Protein AF-M6R6C1-F1 (afdb_monomer_lite)

Sequence (139 aa):
MESMTSYQSDRLKTKIAGIEFENPLGMGAGFDKTGELYPFLSRMGFGHIEVGTITGQKQSGNPKPRVFRYPQDQALVNRMGFNNPGADSAKKIISSQKKQRSEVSTQEKRRSFQRKKRSRITFTLSKNFHLMQIMRSST

InterPro domains:
  IPR001295 Dihydroorotate dehydrogenase, conserved site [PS00911] (47-66)
  IPR005720 Dihydroorotate dehydrogenase, catalytic [PF01180] (12-103)
  IPR013785 Aldolase-type TIM barrel [G3DSA:3.20.20.70] (1-131)
  IPR050074 Dihydroorotate dehydrogenase [PTHR48109] (7-119)

Secondary structure (DSSP, 8-state):
---SS----GGG-EEETTEEESSS-EEPTTS-SSSSSHHHHTTTT-SEE------SS-B--SPSP-EEEETTTTEEEE-----B--HHHHHHHHHHS-----THHHHHHHHHHHHHHHHHHHHHHHHHHHHHHHTTS--

Foldseek 3Di:
DQQPAADADPVQWDADPNDIFRHPAEADEPPAAQQQCVVVVVSNHGSYYDHHPAAQAADQFDDPPAWDDDVVVRDIGGRRGRHHHHDVRSCVNNVVDDPDDDCVVVVVVVVVVVVVVVVVVVVVVVVVVVVVVVVPPDD

pLDDT: mean 80.76, std 20.75, range [37.94, 98.19]

Radius of gyration: 26.61 Å; chains: 1; bounding box: 36×47×90 Å

Organism: NCBI:txid1049910

Structure (mmCIF, N/CA/C/O backbone):
data_AF-M6R6C1-F1
#
_entry.id   AF-M6R6C1-F1
#
loop_
_atom_site.group_PDB
_atom_site.id
_atom_site.type_symbol
_atom_site.label_atom_id
_atom_site.label_alt_id
_atom_site.label_comp_id
_atom_site.label_asym_id
_atom_site.label_entity_id
_atom_site.label_seq_id
_atom_site.pdbx_PDB_ins_code
_atom_site.Cartn_x
_atom_site.Cartn_y
_atom_site.Cartn_z
_atom_site.occupancy
_atom_site.B_iso_or_equiv
_atom_site.auth_seq_id
_atom_site.auth_comp_id
_atom_site.auth_asym_id
_atom_site.auth_atom_id
_atom_site.pdbx_PDB_model_num
ATOM 1 N N . MET A 1 1 ? -2.392 5.398 21.015 1.00 52.16 1 MET A N 1
ATOM 2 C CA . MET A 1 1 ? -1.900 6.651 20.383 1.00 52.16 1 MET A CA 1
ATOM 3 C C . MET A 1 1 ? -3.079 7.302 19.678 1.00 52.16 1 MET A C 1
ATOM 5 O O . MET A 1 1 ? -3.840 6.564 19.063 1.00 52.16 1 MET A O 1
ATOM 9 N N . GLU A 1 2 ? -3.281 8.613 19.839 1.00 52.91 2 GLU A N 1
ATOM 10 C CA . GLU A 1 2 ? -4.469 9.301 19.317 1.00 52.91 2 GLU A CA 1
ATOM 11 C C . GLU A 1 2 ? -4.552 9.178 17.800 1.00 52.91 2 GLU A C 1
ATOM 13 O O . GLU A 1 2 ? -3.597 9.428 17.064 1.00 52.91 2 GLU A O 1
ATOM 18 N N . SER A 1 3 ? -5.704 8.709 17.354 1.00 65.69 3 SER A N 1
ATOM 19 C CA . SER A 1 3 ? -6.023 8.590 15.951 1.00 65.69 3 SER A CA 1
ATOM 20 C C . SER A 1 3 ? -6.418 9.953 15.404 1.00 65.69 3 SER A C 1
ATOM 22 O O . SER A 1 3 ? -7.208 10.657 16.028 1.00 65.69 3 SER A O 1
ATOM 24 N N . MET A 1 4 ? -5.880 10.314 14.240 1.00 70.69 4 MET A N 1
ATOM 25 C CA . MET A 1 4 ? -6.117 11.638 13.664 1.00 70.69 4 MET A CA 1
ATOM 26 C C . MET A 1 4 ? -7.529 11.759 13.085 1.00 70.69 4 MET A C 1
ATOM 28 O O . MET A 1 4 ? -8.099 12.844 13.093 1.00 70.69 4 MET A O 1
ATOM 32 N N . THR A 1 5 ? -8.093 10.653 12.587 1.00 84.12 5 THR A N 1
ATOM 33 C CA . THR A 1 5 ? -9.388 10.645 11.882 1.00 84.12 5 THR A CA 1
ATOM 34 C C . THR A 1 5 ? -10.219 9.375 12.110 1.00 84.12 5 THR A C 1
ATOM 36 O O . THR A 1 5 ? -11.189 9.147 11.390 1.00 84.12 5 THR A O 1
ATOM 39 N N . SER A 1 6 ? -9.867 8.495 13.060 1.00 83.88 6 SER A N 1
ATOM 40 C CA . SER A 1 6 ? -10.599 7.219 13.193 1.00 83.88 6 SER A CA 1
ATOM 41 C C . SER A 1 6 ? -11.993 7.393 13.765 1.00 83.88 6 SER A C 1
ATOM 43 O O . SER A 1 6 ? -12.183 8.033 14.798 1.00 83.88 6 SER A O 1
ATOM 45 N N . TYR A 1 7 ? -12.905 6.621 13.195 1.00 90.31 7 TYR A N 1
ATOM 46 C CA . TYR A 1 7 ? -14.197 6.296 13.765 1.00 90.31 7 TYR A CA 1
ATOM 47 C C . TYR A 1 7 ? -14.214 4.824 14.203 1.00 90.31 7 TYR A C 1
ATOM 49 O O . TYR A 1 7 ? -13.639 3.973 13.525 1.00 90.31 7 TYR A O 1
ATOM 57 N N . GLN A 1 8 ? -14.851 4.523 15.336 1.00 90.12 8 GLN A N 1
ATOM 58 C CA . GLN A 1 8 ? -14.933 3.171 15.898 1.00 90.12 8 GLN A CA 1
ATOM 59 C C . GLN A 1 8 ? -16.386 2.832 16.235 1.00 90.12 8 GLN A C 1
ATOM 61 O O . GLN A 1 8 ? -17.095 3.637 16.838 1.00 90.12 8 GLN A O 1
ATOM 66 N N . SER A 1 9 ? -16.831 1.634 15.857 1.00 93.81 9 SER A N 1
ATOM 67 C CA . SER A 1 9 ? -18.154 1.106 16.192 1.00 93.81 9 SER A CA 1
ATOM 68 C C . SER A 1 9 ? -18.126 -0.416 16.144 1.00 93.81 9 SER A C 1
ATOM 70 O O . SER A 1 9 ? -17.623 -0.988 15.180 1.00 93.81 9 SER A O 1
ATOM 72 N N . ASP A 1 10 ? -18.734 -1.082 17.127 1.00 95.50 10 ASP A N 1
ATOM 73 C CA . ASP A 1 10 ? -18.839 -2.548 17.132 1.00 95.50 10 ASP A CA 1
ATOM 74 C C . ASP A 1 10 ? -19.590 -3.091 15.906 1.00 95.50 10 ASP A C 1
ATOM 76 O O . ASP A 1 10 ? -19.355 -4.222 15.493 1.00 95.50 10 ASP A O 1
ATOM 80 N N . ARG A 1 11 ? -20.434 -2.266 15.268 1.00 96.94 11 ARG A N 1
ATOM 81 C CA . ARG A 1 11 ? -21.148 -2.610 14.027 1.00 96.94 11 ARG A CA 1
ATOM 82 C C . ARG A 1 11 ? -20.232 -2.753 12.808 1.00 96.94 11 ARG A C 1
ATOM 84 O O . ARG A 1 11 ? -20.667 -3.311 11.808 1.00 96.94 11 ARG A O 1
ATOM 91 N N . LEU A 1 12 ? -19.020 -2.199 12.858 1.00 96.50 12 LEU A N 1
ATOM 92 C CA . LEU A 1 12 ? -18.062 -2.229 11.749 1.00 96.50 12 LEU A CA 1
ATOM 93 C C . LEU A 1 12 ? -17.067 -3.389 11.863 1.00 96.50 12 LEU A C 1
ATOM 95 O O . LEU A 1 12 ? -16.427 -3.732 10.870 1.00 96.50 12 LEU A O 1
ATOM 99 N N . LYS A 1 13 ? -16.942 -4.010 13.038 1.00 96.94 13 LYS A N 1
ATOM 100 C CA . LYS A 1 13 ? -16.011 -5.121 13.242 1.00 96.94 13 LYS A CA 1
ATOM 101 C C . LYS A 1 13 ? -16.352 -6.275 12.308 1.00 96.94 13 LYS A C 1
ATOM 103 O O . LYS A 1 13 ? -17.500 -6.706 12.228 1.00 96.94 13 LYS A O 1
ATOM 108 N N . THR A 1 14 ? -15.341 -6.790 11.619 1.00 96.25 14 THR A N 1
ATOM 109 C CA . THR A 1 14 ? -15.501 -7.898 10.674 1.00 96.25 14 THR A CA 1
ATOM 110 C C . THR A 1 14 ? -14.424 -8.951 10.879 1.00 96.25 14 THR A C 1
ATOM 112 O O . THR A 1 14 ? -13.312 -8.653 11.320 1.00 96.25 14 THR A O 1
ATOM 115 N N . LYS A 1 15 ? -14.760 -10.203 10.565 1.00 97.50 15 LYS A N 1
ATOM 116 C CA . LYS A 1 15 ? -13.840 -11.335 10.630 1.00 97.50 15 LYS A CA 1
ATOM 117 C C . LYS A 1 15 ? -13.823 -12.049 9.292 1.00 97.50 15 LYS A C 1
ATOM 119 O O . LYS A 1 15 ? -14.834 -12.602 8.871 1.00 97.50 15 LYS A O 1
ATOM 124 N N . ILE A 1 16 ? -12.666 -12.055 8.640 1.00 96.44 16 ILE A N 1
ATOM 125 C CA . ILE A 1 16 ? -12.479 -12.653 7.314 1.00 96.44 16 ILE A CA 1
ATOM 126 C C . ILE A 1 16 ? -11.254 -13.557 7.377 1.00 96.44 16 ILE A C 1
ATOM 128 O O . ILE A 1 16 ? -10.207 -13.143 7.867 1.00 96.44 16 ILE A O 1
ATOM 132 N N . ALA A 1 17 ? -11.387 -14.806 6.920 1.00 95.75 17 ALA A N 1
ATOM 133 C CA . ALA A 1 17 ? -10.303 -15.797 6.926 1.00 95.75 17 ALA A CA 1
ATOM 134 C C . ALA A 1 17 ? -9.589 -15.945 8.295 1.00 95.75 17 ALA A C 1
ATOM 136 O O . ALA A 1 17 ? -8.387 -16.181 8.367 1.00 95.75 17 ALA A O 1
ATOM 137 N N . GLY A 1 18 ? -10.328 -15.774 9.398 1.00 95.75 18 GLY A N 1
ATOM 138 C CA . GLY A 1 18 ? -9.786 -15.847 10.760 1.00 95.75 18 GLY A CA 1
ATOM 139 C C . GLY A 1 18 ? -9.078 -14.579 11.259 1.00 95.75 18 GLY A C 1
ATOM 140 O O . GLY A 1 18 ? -8.698 -14.545 12.427 1.00 95.75 18 GLY A O 1
ATOM 141 N N . ILE A 1 19 ? -8.950 -13.540 10.430 1.00 95.19 19 ILE A N 1
ATOM 142 C CA . ILE A 1 19 ? -8.379 -12.237 10.792 1.00 95.19 19 ILE A CA 1
ATOM 143 C C . ILE A 1 19 ? -9.506 -11.306 11.235 1.00 95.19 19 ILE A C 1
ATOM 145 O O . ILE A 1 19 ? -10.535 -11.205 10.566 1.00 95.19 19 ILE A O 1
ATOM 149 N N . GLU A 1 20 ? -9.310 -10.637 12.367 1.00 95.62 20 GLU A N 1
ATOM 150 C CA . GLU A 1 20 ? -10.248 -9.656 12.910 1.00 95.62 20 GLU A CA 1
ATOM 151 C C . GLU A 1 20 ? -9.818 -8.248 12.498 1.00 95.62 20 GLU A C 1
ATOM 153 O O . GLU A 1 20 ? -8.662 -7.862 12.674 1.00 95.62 20 GLU A O 1
ATOM 158 N N . PHE A 1 21 ? -10.761 -7.495 11.939 1.00 95.19 21 PHE A N 1
ATOM 159 C CA . PHE A 1 21 ? -10.576 -6.113 11.525 1.00 95.19 21 PHE A CA 1
ATOM 160 C C . PHE A 1 21 ? -11.538 -5.226 12.309 1.00 95.19 21 PHE A C 1
ATOM 162 O O . PHE A 1 21 ? -12.731 -5.522 12.401 1.00 95.19 21 PHE A O 1
ATOM 169 N N . GLU A 1 22 ? -11.032 -4.112 12.836 1.00 93.75 22 GLU A N 1
ATOM 170 C CA . GLU A 1 22 ? -11.846 -3.146 13.590 1.00 93.75 22 GLU A CA 1
ATOM 171 C C . GLU A 1 22 ? -12.931 -2.495 12.717 1.00 93.75 22 GLU A C 1
ATOM 173 O O . GLU A 1 22 ? -13.986 -2.097 13.206 1.00 93.75 22 GLU A O 1
ATOM 178 N N . ASN A 1 23 ? -12.674 -2.394 11.411 1.00 94.81 23 ASN A N 1
ATOM 179 C CA . ASN A 1 23 ? -13.623 -1.922 10.413 1.00 94.81 23 ASN A CA 1
ATOM 180 C C . ASN A 1 23 ? -13.304 -2.532 9.029 1.00 94.81 23 ASN A C 1
ATOM 182 O O . ASN A 1 23 ? -12.185 -3.011 8.820 1.00 94.81 23 ASN A O 1
ATOM 186 N N . PRO A 1 24 ? -14.249 -2.522 8.069 1.00 95.56 24 PRO A N 1
ATOM 187 C CA . PRO A 1 24 ? -14.057 -3.171 6.775 1.00 95.56 24 PRO A CA 1
ATOM 188 C C . PRO A 1 24 ? -13.334 -2.279 5.751 1.00 95.56 24 PRO A C 1
ATOM 190 O O . PRO A 1 24 ? -13.061 -2.731 4.642 1.00 95.56 24 PRO A O 1
ATOM 193 N N . LEU A 1 25 ? -13.048 -1.013 6.079 1.00 95.25 25 LEU A N 1
ATOM 194 C CA . LEU A 1 25 ? -12.474 -0.048 5.144 1.00 95.25 25 LEU A CA 1
ATOM 195 C C . LEU A 1 25 ? -10.954 -0.222 5.062 1.00 95.25 25 LEU A C 1
ATOM 197 O O . LEU A 1 25 ? -10.249 -0.122 6.068 1.00 95.25 25 LEU A O 1
ATOM 201 N N . GLY A 1 26 ? -10.446 -0.447 3.853 1.00 94.75 26 GLY A N 1
ATOM 202 C CA . GLY A 1 26 ? -9.022 -0.642 3.590 1.00 94.75 26 GLY A CA 1
ATOM 203 C C . GLY A 1 26 ? -8.416 0.419 2.683 1.00 94.75 26 GLY A C 1
ATOM 204 O O . GLY A 1 26 ? -9.100 0.977 1.826 1.00 94.75 26 GLY A O 1
ATOM 205 N N . MET A 1 27 ? -7.113 0.659 2.843 1.00 96.25 27 MET A N 1
ATOM 206 C CA . MET A 1 27 ? -6.308 1.308 1.806 1.00 96.25 27 MET A CA 1
ATOM 207 C C . MET A 1 27 ? -5.774 0.233 0.858 1.00 96.25 27 MET A C 1
ATOM 209 O O . MET A 1 27 ? -5.014 -0.635 1.289 1.00 96.25 27 MET A O 1
ATOM 213 N N . GLY A 1 28 ? -6.178 0.293 -0.411 1.00 94.06 28 GLY A N 1
ATOM 214 C CA . GLY A 1 28 ? -5.796 -0.698 -1.418 1.00 94.06 28 GLY A CA 1
ATOM 215 C C . GLY A 1 28 ? -4.344 -0.583 -1.887 1.00 94.06 28 GLY A C 1
ATOM 216 O O . GLY A 1 28 ? -3.697 0.462 -1.737 1.00 94.06 28 GLY A O 1
ATOM 217 N N . ALA A 1 29 ? -3.850 -1.657 -2.508 1.00 94.62 29 ALA A N 1
ATOM 218 C CA . ALA A 1 29 ? -2.524 -1.680 -3.114 1.00 94.62 29 ALA A CA 1
ATOM 219 C C . ALA A 1 29 ? -2.335 -0.594 -4.183 1.00 94.62 29 ALA A C 1
ATOM 221 O O . ALA A 1 29 ? -3.262 -0.047 -4.779 1.00 94.62 29 ALA A O 1
ATOM 222 N N . GLY A 1 30 ? -1.073 -0.290 -4.459 1.00 93.12 30 GLY A N 1
ATOM 223 C CA . GLY A 1 30 ? -0.651 0.689 -5.451 1.00 93.12 30 GLY A CA 1
ATOM 224 C C . GLY A 1 30 ? -0.481 2.097 -4.888 1.00 93.12 30 GLY A C 1
ATOM 225 O O . GLY A 1 30 ? 0.186 2.903 -5.542 1.00 93.12 30 GLY A O 1
ATOM 226 N N . PHE A 1 31 ? -1.019 2.378 -3.695 1.00 95.12 31 PHE A N 1
ATOM 227 C CA . PHE A 1 31 ? -0.807 3.640 -2.985 1.00 95.12 31 PHE A CA 1
ATOM 228 C C . PHE A 1 31 ? 0.566 3.678 -2.300 1.00 95.12 31 PHE A C 1
ATOM 230 O O . PHE A 1 31 ? 1.393 4.531 -2.620 1.00 95.12 31 PHE A O 1
ATOM 237 N N . ASP A 1 32 ? 0.844 2.718 -1.413 1.00 95.44 32 ASP A N 1
ATOM 238 C CA . ASP A 1 32 ? 2.155 2.544 -0.780 1.00 95.44 32 ASP A CA 1
ATOM 239 C C . ASP A 1 32 ? 2.925 1.409 -1.468 1.00 95.44 32 ASP A C 1
ATOM 2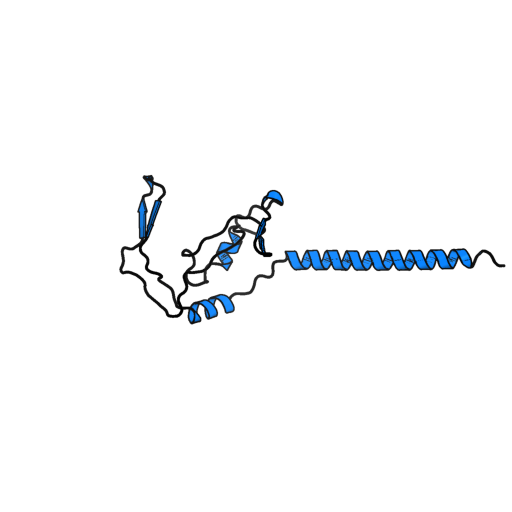41 O O . ASP A 1 32 ? 2.700 0.232 -1.192 1.00 95.44 32 ASP A O 1
ATOM 245 N N . LYS A 1 33 ? 3.832 1.757 -2.387 1.00 95.00 33 LYS A N 1
ATOM 246 C CA . LYS A 1 33 ? 4.636 0.781 -3.149 1.00 95.00 33 LYS A CA 1
ATOM 247 C C . LYS A 1 33 ? 6.000 0.483 -2.522 1.00 95.00 33 LYS A C 1
ATOM 249 O O . LYS A 1 33 ? 6.768 -0.292 -3.091 1.00 95.00 33 LYS A O 1
ATOM 254 N N . THR A 1 34 ? 6.329 1.130 -1.404 1.00 93.75 34 THR A N 1
ATOM 255 C CA . THR A 1 34 ? 7.633 1.019 -0.728 1.00 93.75 34 THR A CA 1
ATOM 256 C C . THR A 1 34 ? 7.513 0.381 0.655 1.00 93.75 34 THR A C 1
ATOM 258 O O . THR A 1 34 ? 8.458 -0.263 1.107 1.00 93.75 34 THR A O 1
ATOM 261 N N . GLY A 1 35 ? 6.350 0.509 1.298 1.00 92.25 35 GLY A N 1
ATOM 262 C CA . GLY A 1 35 ? 6.113 0.147 2.692 1.00 92.25 35 GLY A CA 1
ATOM 263 C C . GLY A 1 35 ? 6.459 1.267 3.671 1.00 92.25 35 GLY A C 1
ATOM 264 O O . GLY A 1 35 ? 6.537 1.020 4.871 1.00 92.25 35 GLY A O 1
ATOM 265 N N . GLU A 1 36 ? 6.710 2.485 3.193 1.00 92.94 36 GLU A N 1
ATOM 266 C CA . GLU A 1 36 ? 7.104 3.625 4.033 1.00 92.94 36 GLU A CA 1
ATOM 267 C C . GLU A 1 36 ? 5.905 4.319 4.685 1.00 92.94 36 GLU A C 1
ATOM 269 O O . GLU A 1 36 ? 6.036 4.902 5.761 1.00 92.94 36 GLU A O 1
ATOM 274 N N . LEU A 1 37 ? 4.731 4.263 4.051 1.00 93.00 37 LEU A N 1
ATOM 275 C CA . LEU A 1 37 ? 3.578 5.076 4.433 1.00 93.00 37 LEU A CA 1
ATOM 276 C C . LEU A 1 37 ? 2.608 4.350 5.366 1.00 93.00 37 LEU A C 1
ATOM 278 O O . LEU A 1 37 ? 1.823 5.014 6.049 1.00 93.00 37 LEU A O 1
ATOM 282 N N . TYR A 1 38 ? 2.649 3.017 5.447 1.00 91.69 38 TYR A N 1
ATOM 283 C CA . TYR A 1 38 ? 1.665 2.261 6.228 1.00 91.69 38 TYR A CA 1
ATOM 284 C C . TYR A 1 38 ? 1.525 2.685 7.714 1.00 91.69 38 TYR A C 1
ATOM 286 O O . TYR A 1 38 ? 0.393 2.673 8.201 1.00 91.69 38 TYR A O 1
ATOM 294 N N . PRO A 1 39 ? 2.565 3.121 8.468 1.00 91.06 39 PRO A N 1
ATOM 295 C CA . PRO A 1 39 ? 2.376 3.575 9.853 1.00 91.06 39 PRO A CA 1
ATOM 296 C C . PRO A 1 39 ? 1.592 4.875 9.975 1.00 91.06 39 PRO A C 1
ATOM 298 O O . PRO A 1 39 ? 0.983 5.129 11.012 1.00 91.06 39 PRO A O 1
ATOM 301 N N . PHE A 1 40 ? 1.669 5.726 8.954 1.00 90.69 40 PHE A N 1
ATOM 302 C CA . PHE A 1 40 ? 0.871 6.939 8.878 1.00 90.69 40 PHE A CA 1
ATOM 303 C C . PHE A 1 40 ? -0.558 6.590 8.460 1.00 90.69 40 PHE A C 1
ATOM 305 O O . P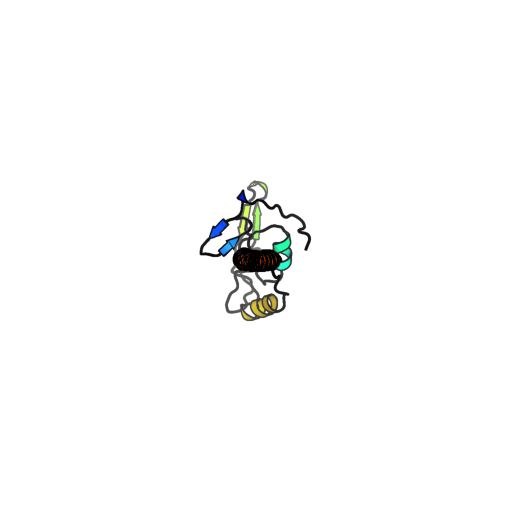HE A 1 40 ? -1.506 6.980 9.135 1.00 90.69 40 PHE A O 1
ATOM 312 N N . LEU A 1 41 ? -0.712 5.773 7.415 1.00 91.31 41 LEU A N 1
ATOM 313 C CA . LEU A 1 41 ? -2.018 5.316 6.939 1.00 91.31 41 LEU A CA 1
ATOM 314 C C . LEU A 1 41 ? -2.813 4.592 8.034 1.00 91.31 41 LEU A C 1
ATOM 316 O O . LEU A 1 41 ? -4.025 4.764 8.117 1.00 91.31 41 LEU A O 1
ATOM 320 N N . SER A 1 42 ? -2.155 3.858 8.937 1.00 88.69 42 SER A N 1
ATOM 321 C CA . SER A 1 42 ? -2.850 3.154 10.027 1.00 88.69 42 SER A CA 1
ATOM 322 C C . SER A 1 42 ? -3.465 4.101 11.058 1.00 88.69 42 SER A C 1
ATOM 324 O O . SER A 1 42 ? -4.365 3.711 11.797 1.00 88.69 42 SER A O 1
ATOM 326 N N . ARG A 1 43 ? -3.035 5.367 11.078 1.00 88.94 43 ARG A N 1
ATOM 327 C CA . ARG A 1 43 ? -3.596 6.430 11.925 1.00 88.94 43 ARG A CA 1
ATOM 328 C C . ARG A 1 43 ? -4.736 7.195 11.254 1.00 88.94 43 ARG A C 1
ATOM 330 O O . ARG A 1 43 ? -5.394 7.987 11.923 1.00 88.94 43 ARG A O 1
ATOM 337 N N . MET A 1 44 ? -4.979 6.944 9.966 1.00 90.88 44 MET A N 1
ATOM 338 C CA . MET A 1 44 ? -6.052 7.576 9.190 1.00 90.88 44 MET A CA 1
ATOM 339 C C . MET A 1 44 ? -7.407 6.863 9.349 1.00 90.88 44 MET A C 1
ATOM 341 O O . MET A 1 44 ? -8.402 7.288 8.767 1.00 90.88 44 MET A O 1
ATOM 345 N N . GLY A 1 45 ? -7.470 5.787 10.142 1.00 90.56 45 GLY A N 1
ATOM 346 C CA . GLY A 1 45 ? -8.715 5.077 10.458 1.00 90.56 45 GLY A CA 1
ATOM 347 C C . GLY A 1 45 ? -9.019 3.853 9.588 1.00 90.56 45 GLY A C 1
ATOM 348 O O . GLY A 1 45 ? -10.051 3.218 9.800 1.00 90.56 45 GLY A O 1
ATOM 349 N N . PHE A 1 46 ? -8.135 3.479 8.659 1.00 93.69 46 PHE A N 1
ATOM 350 C CA . PHE A 1 46 ? -8.277 2.235 7.896 1.00 93.69 46 PHE A CA 1
ATOM 351 C C . PHE A 1 46 ? -8.168 1.008 8.808 1.00 93.69 46 PHE A C 1
ATOM 353 O O . PHE A 1 46 ? -7.261 0.918 9.635 1.00 93.69 46 PHE A O 1
ATOM 360 N N . GLY A 1 47 ? -9.072 0.045 8.630 1.00 92.88 47 GLY A N 1
ATOM 361 C CA . GLY A 1 47 ? -9.028 -1.242 9.320 1.00 92.88 47 GLY A CA 1
ATOM 362 C C . GLY A 1 47 ? -7.906 -2.149 8.812 1.00 92.88 47 GLY A C 1
ATOM 363 O O . GLY A 1 47 ? -7.415 -2.996 9.555 1.00 92.88 47 GLY A O 1
ATOM 364 N N . HIS A 1 48 ? -7.467 -1.954 7.565 1.00 94.62 48 HIS A N 1
ATOM 365 C CA . HIS A 1 48 ? -6.314 -2.637 6.977 1.00 94.62 48 HIS A CA 1
ATOM 366 C C . HIS A 1 48 ? -5.648 -1.805 5.875 1.00 94.62 48 HIS A C 1
ATOM 368 O O . HIS A 1 48 ? -6.243 -0.891 5.306 1.00 94.62 48 HIS A O 1
ATOM 374 N N . ILE A 1 49 ? -4.387 -2.119 5.582 1.00 95.25 49 ILE A N 1
ATOM 375 C CA . ILE A 1 49 ? -3.589 -1.455 4.547 1.00 95.25 49 ILE A CA 1
ATOM 376 C C . ILE A 1 49 ? -2.900 -2.530 3.729 1.00 95.25 49 ILE A C 1
ATOM 378 O O . ILE A 1 49 ? -2.221 -3.396 4.282 1.00 95.25 49 ILE A O 1
ATOM 382 N N . GLU A 1 50 ? -3.048 -2.443 2.417 1.00 96.19 50 GLU A N 1
ATOM 383 C CA . GLU A 1 50 ? -2.373 -3.312 1.472 1.00 96.19 50 GLU A CA 1
ATOM 384 C C . GLU A 1 50 ? -1.170 -2.574 0.866 1.00 96.19 50 GLU A C 1
ATOM 386 O O . GLU A 1 50 ? -1.310 -1.621 0.099 1.00 96.19 50 GLU A O 1
ATOM 391 N N . VAL A 1 51 ? 0.038 -2.996 1.242 1.00 95.56 51 VAL A N 1
ATOM 392 C CA . VAL A 1 51 ? 1.293 -2.443 0.711 1.00 95.56 51 VAL A CA 1
ATOM 393 C C . VAL A 1 51 ? 1.668 -3.185 -0.569 1.00 95.56 51 VAL A C 1
ATOM 395 O O . VAL A 1 51 ? 1.719 -4.413 -0.591 1.00 95.56 51 VAL A O 1
ATOM 398 N N . GLY A 1 52 ? 2.000 -2.449 -1.627 1.00 94.12 52 GLY A N 1
ATOM 399 C CA . GLY A 1 52 ? 2.453 -3.010 -2.893 1.00 94.12 52 GLY A CA 1
ATOM 400 C C . GLY A 1 52 ? 1.963 -2.228 -4.108 1.00 94.12 52 GLY A C 1
ATOM 401 O O . GLY A 1 52 ? 1.485 -1.109 -3.990 1.00 94.12 52 GLY A O 1
ATOM 402 N N . THR A 1 53 ? 2.065 -2.767 -5.319 1.00 96.00 53 THR A N 1
ATOM 403 C CA . THR A 1 53 ? 2.673 -4.063 -5.661 1.00 96.00 53 THR A CA 1
ATOM 404 C C . THR A 1 53 ? 4.198 -4.002 -5.558 1.00 96.00 53 THR A C 1
ATOM 406 O O . THR A 1 53 ? 4.824 -3.117 -6.141 1.00 96.00 53 THR A O 1
ATOM 409 N N . ILE A 1 54 ? 4.792 -4.957 -4.843 1.00 96.19 54 ILE A N 1
ATOM 410 C CA . ILE A 1 54 ? 6.245 -5.138 -4.745 1.00 96.19 54 ILE A CA 1
ATOM 411 C C . ILE A 1 54 ? 6.638 -6.329 -5.617 1.00 96.19 54 ILE A C 1
ATOM 413 O O . ILE A 1 54 ? 6.033 -7.394 -5.516 1.00 96.19 54 ILE A O 1
ATOM 417 N N . THR A 1 55 ? 7.651 -6.164 -6.466 1.00 9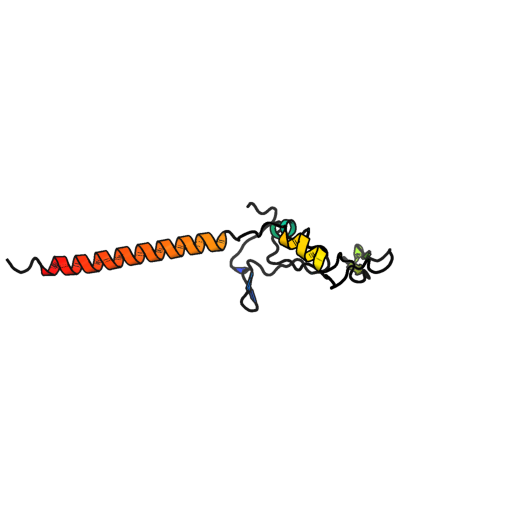7.19 55 THR A N 1
ATOM 418 C CA . THR A 1 55 ? 8.197 -7.265 -7.272 1.00 97.19 55 THR A CA 1
ATOM 419 C C . THR A 1 55 ? 9.482 -7.810 -6.678 1.00 97.19 55 THR A C 1
ATOM 421 O O . THR A 1 55 ? 10.118 -7.152 -5.858 1.00 97.19 55 THR A O 1
ATOM 424 N N . GLY A 1 56 ? 9.884 -9.015 -7.099 1.00 97.06 56 GLY A N 1
ATOM 425 C CA . GLY A 1 56 ? 11.129 -9.631 -6.627 1.00 97.06 56 GLY A CA 1
ATOM 426 C C . GLY A 1 56 ? 12.335 -8.710 -6.827 1.00 97.06 56 GLY A C 1
ATOM 427 O O . GLY A 1 56 ? 13.086 -8.467 -5.889 1.00 97.06 56 GLY A O 1
ATOM 428 N N . GLN A 1 57 ? 12.444 -8.112 -8.016 1.00 97.12 57 GLN A N 1
ATOM 429 C CA . GLN A 1 57 ? 13.470 -7.123 -8.351 1.00 97.12 57 GLN A CA 1
ATOM 430 C C . GLN A 1 57 ? 12.897 -5.707 -8.442 1.00 97.12 57 GLN A C 1
ATOM 432 O O . GLN A 1 57 ? 11.701 -5.524 -8.679 1.00 97.12 57 GLN A O 1
ATOM 437 N N . LYS A 1 58 ? 13.764 -4.703 -8.271 1.00 97.38 58 LYS A N 1
ATOM 438 C CA . LYS A 1 58 ? 13.426 -3.286 -8.460 1.00 97.38 58 LYS A CA 1
ATOM 439 C C . LYS A 1 58 ? 13.045 -3.016 -9.912 1.00 97.38 58 LYS A C 1
ATOM 441 O O . LYS A 1 58 ? 13.711 -3.485 -10.829 1.00 97.38 58 LYS A O 1
ATOM 446 N N . GLN A 1 59 ? 12.043 -2.166 -10.113 1.00 97.25 59 GLN A N 1
ATOM 447 C CA . GLN A 1 59 ? 11.693 -1.671 -11.442 1.00 97.25 59 GLN A CA 1
ATOM 448 C C . GLN A 1 59 ? 11.161 -0.237 -11.392 1.00 97.25 59 GLN A C 1
ATOM 450 O O . GLN A 1 59 ? 10.463 0.170 -10.461 1.00 97.25 59 GLN A O 1
ATOM 455 N N . SER A 1 60 ? 11.491 0.546 -12.416 1.00 96.50 60 SER A N 1
ATOM 456 C CA . SER A 1 60 ? 11.080 1.949 -12.552 1.00 96.50 60 SER A CA 1
ATOM 457 C C . SER A 1 60 ? 9.632 2.112 -13.025 1.00 96.50 60 SER A C 1
ATOM 459 O O . SER A 1 60 ? 9.030 3.167 -12.785 1.00 96.50 60 SER A O 1
ATOM 461 N N . GLY A 1 61 ? 9.070 1.078 -13.658 1.00 96.88 61 GLY A N 1
ATOM 462 C CA . GLY A 1 61 ? 7.776 1.077 -14.339 1.00 96.88 61 GLY A CA 1
ATOM 463 C C . GLY A 1 61 ? 7.770 1.853 -15.657 1.00 96.88 61 GLY A C 1
ATOM 464 O O . GLY A 1 61 ? 8.813 2.268 -16.155 1.00 96.88 61 GLY A O 1
ATOM 465 N N . ASN A 1 62 ? 6.583 2.080 -16.219 1.00 98.19 62 ASN A N 1
ATOM 466 C CA . ASN A 1 62 ? 6.432 2.665 -17.559 1.00 98.19 62 ASN A CA 1
ATOM 467 C C . ASN A 1 62 ? 6.925 4.127 -17.630 1.00 98.19 62 ASN A C 1
ATOM 469 O O . ASN A 1 62 ? 6.828 4.836 -16.625 1.00 98.19 62 ASN A O 1
ATOM 473 N N . PRO A 1 63 ? 7.393 4.638 -18.785 1.00 97.75 63 PRO A N 1
ATOM 474 C CA . PRO A 1 63 ? 7.749 6.051 -18.943 1.00 97.75 63 PRO A CA 1
ATOM 475 C C . PRO A 1 63 ? 6.601 7.006 -18.573 1.00 97.75 63 PRO A C 1
ATOM 477 O O . PRO A 1 63 ? 5.421 6.675 -18.694 1.00 97.75 63 PRO A O 1
ATOM 480 N N . LYS A 1 64 ? 6.937 8.208 -18.093 1.00 97.12 64 LYS A N 1
ATOM 481 C CA . LYS A 1 64 ? 5.949 9.262 -17.797 1.00 97.12 64 LYS A CA 1
ATOM 482 C C . LYS A 1 64 ? 5.522 9.969 -19.103 1.00 97.12 64 LYS A C 1
ATOM 484 O O . LYS A 1 64 ? 6.360 10.073 -19.993 1.00 97.12 64 LYS A O 1
ATOM 489 N N . PRO A 1 65 ? 4.282 10.497 -19.213 1.00 97.06 65 PRO A N 1
ATOM 490 C CA . PRO A 1 65 ? 3.194 10.496 -18.225 1.00 97.06 65 PRO A CA 1
ATOM 491 C C . PRO A 1 65 ? 2.412 9.169 -18.170 1.00 97.06 65 PRO A C 1
ATOM 493 O O . PRO A 1 65 ? 2.121 8.544 -19.193 1.00 97.06 65 PRO A O 1
ATOM 496 N N . ARG A 1 66 ? 2.052 8.740 -16.949 1.00 97.56 66 ARG A N 1
ATOM 497 C CA . ARG A 1 66 ? 1.507 7.389 -16.671 1.00 97.56 66 ARG A CA 1
ATOM 498 C C . ARG A 1 66 ? 0.364 7.315 -15.650 1.00 97.56 66 ARG A C 1
ATOM 500 O O . ARG A 1 66 ? -0.064 6.215 -15.304 1.00 97.56 66 ARG A O 1
ATOM 507 N N . VAL A 1 67 ? -0.109 8.464 -15.172 1.00 97.38 67 VAL A N 1
ATOM 508 C CA . VAL A 1 67 ? -1.301 8.617 -14.325 1.00 97.38 67 VAL A CA 1
ATOM 509 C C . VAL A 1 67 ? -2.019 9.871 -14.803 1.00 97.38 67 VAL A C 1
ATOM 511 O O . VAL A 1 67 ? -1.386 10.918 -14.928 1.00 97.38 67 VAL A O 1
ATOM 514 N N . PHE A 1 68 ? -3.310 9.752 -15.071 1.00 98.00 68 PHE A N 1
ATOM 515 C CA . PHE A 1 68 ? -4.148 10.803 -15.632 1.00 98.00 68 PHE A CA 1
ATOM 516 C C . PHE A 1 68 ? -5.371 10.985 -14.735 1.00 98.00 68 PHE A C 1
ATOM 518 O O . PHE A 1 68 ? -5.923 9.999 -14.241 1.00 98.00 68 PHE A O 1
ATOM 525 N N . ARG A 1 69 ? -5.759 12.240 -14.491 1.00 98.19 69 ARG A N 1
ATOM 526 C CA . ARG A 1 69 ? -6.920 12.587 -13.664 1.00 98.19 69 ARG A CA 1
ATOM 527 C C . ARG A 1 69 ? -8.040 13.118 -14.546 1.00 98.19 69 ARG A C 1
ATOM 529 O O . ARG A 1 69 ? -7.774 13.975 -15.382 1.00 98.19 69 ARG A O 1
ATOM 536 N N . TYR A 1 70 ? -9.259 12.666 -14.282 1.00 97.88 70 TYR A N 1
ATOM 537 C CA . TYR A 1 70 ? -10.490 13.143 -14.908 1.00 97.88 70 TYR A CA 1
ATOM 538 C C . TYR A 1 70 ? -11.437 13.609 -13.793 1.00 97.88 70 TYR A C 1
ATOM 540 O O . TYR A 1 70 ? -12.244 12.819 -13.303 1.00 97.88 70 TYR A O 1
ATOM 548 N N . PRO A 1 71 ? -11.277 14.851 -13.288 1.00 97.75 71 PRO A N 1
ATOM 549 C CA . PRO A 1 71 ? -12.004 15.321 -12.107 1.00 97.75 71 PRO A CA 1
ATOM 550 C C . PRO A 1 71 ? -13.525 15.337 -12.275 1.00 97.75 71 PRO A C 1
ATOM 552 O O . PRO A 1 71 ? -14.232 15.037 -11.319 1.00 97.75 71 PRO A O 1
ATOM 555 N N . GLN A 1 72 ? -14.010 15.659 -13.477 1.00 98.19 72 GLN A N 1
ATOM 556 C CA . GLN A 1 72 ? -15.436 15.693 -13.812 1.00 98.19 72 GLN A CA 1
ATOM 557 C C . GLN A 1 72 ? -16.089 14.318 -13.630 1.00 98.19 72 GLN A C 1
ATOM 559 O O . GLN A 1 72 ? -17.204 14.232 -13.127 1.00 98.19 72 GLN A O 1
ATOM 564 N N . ASP A 1 73 ? -15.350 13.257 -13.954 1.00 98.06 73 ASP A N 1
ATOM 565 C CA . ASP A 1 73 ? -15.794 11.865 -13.844 1.00 98.06 73 ASP A CA 1
ATOM 566 C C . ASP A 1 73 ? -15.382 11.211 -12.515 1.00 98.06 73 ASP A C 1
ATOM 568 O O . ASP A 1 73 ? -15.579 10.014 -12.322 1.00 98.06 73 ASP A O 1
ATOM 572 N N . GLN A 1 74 ? -14.742 11.966 -11.611 1.00 97.75 74 GLN A N 1
ATOM 573 C CA . GLN A 1 74 ? -14.138 11.455 -10.374 1.00 97.75 74 GLN A CA 1
ATOM 574 C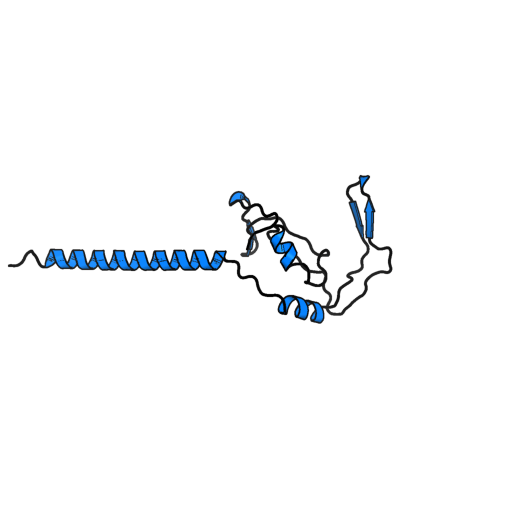 C . GLN A 1 74 ? -13.215 10.239 -10.603 1.00 97.75 74 GLN A C 1
ATOM 576 O O . GLN A 1 74 ? -13.112 9.346 -9.760 1.00 97.75 74 GLN A O 1
ATOM 581 N N . ALA A 1 75 ? -12.512 10.211 -11.740 1.00 97.62 75 ALA A N 1
ATOM 582 C CA . ALA A 1 75 ? -11.786 9.035 -12.210 1.00 97.62 75 ALA A CA 1
ATOM 583 C C . ALA A 1 75 ? -10.268 9.247 -12.331 1.00 97.62 75 ALA A C 1
ATOM 585 O O . ALA A 1 75 ? -9.755 10.351 -12.558 1.00 97.62 75 ALA A O 1
ATOM 586 N N . LEU A 1 76 ? -9.537 8.134 -12.217 1.00 97.12 76 LEU A N 1
ATOM 587 C CA . LEU A 1 76 ? -8.099 8.039 -12.458 1.00 97.12 76 LEU A CA 1
ATOM 588 C C . LEU A 1 76 ? -7.816 6.918 -13.457 1.00 97.12 76 LEU A C 1
ATOM 590 O O . LEU A 1 76 ? -8.193 5.771 -13.229 1.00 97.12 76 LEU A O 1
ATOM 594 N N . VAL A 1 77 ? -7.067 7.225 -14.515 1.00 97.75 77 VAL A N 1
ATOM 595 C CA . VAL A 1 77 ? -6.539 6.215 -15.443 1.00 97.75 77 VAL A CA 1
ATOM 596 C C . VAL A 1 77 ? -5.039 6.098 -15.220 1.00 97.75 77 VAL A C 1
ATOM 598 O O . VAL A 1 77 ? -4.320 7.099 -15.216 1.00 97.75 77 VAL A O 1
ATOM 601 N N . ASN A 1 78 ? -4.536 4.878 -15.021 1.00 97.31 78 ASN A N 1
ATOM 602 C C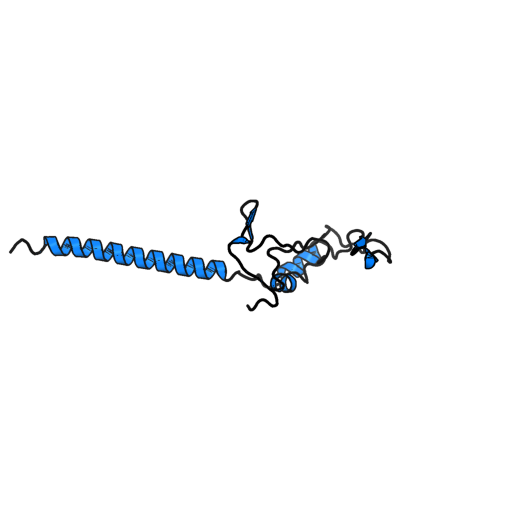A . ASN A 1 78 ? -3.116 4.654 -14.775 1.00 97.31 78 ASN A CA 1
ATOM 603 C C . ASN A 1 78 ? -2.551 3.499 -15.602 1.00 97.31 78 ASN A C 1
ATOM 605 O O . ASN A 1 78 ? -3.209 2.498 -15.853 1.00 97.31 78 ASN A O 1
ATOM 609 N N . ARG A 1 79 ? -1.286 3.656 -15.982 1.00 97.25 79 ARG A N 1
ATOM 610 C CA . ARG A 1 79 ? -0.464 2.653 -16.663 1.00 97.25 79 ARG A CA 1
ATOM 611 C C . ARG A 1 79 ? 0.917 2.645 -16.025 1.00 97.25 79 ARG A C 1
ATOM 613 O O . ARG A 1 79 ? 1.923 2.833 -16.696 1.00 97.25 79 ARG A O 1
ATOM 620 N N . MET A 1 80 ? 0.971 2.535 -14.697 1.00 96.00 80 MET A N 1
ATOM 621 C CA . MET A 1 80 ? 2.215 2.746 -13.947 1.00 96.00 80 MET A CA 1
ATOM 622 C C . MET A 1 80 ? 3.274 1.658 -14.177 1.00 96.00 80 MET A C 1
ATOM 624 O O . MET A 1 80 ? 4.463 1.960 -14.084 1.00 96.00 80 MET A O 1
ATOM 628 N N . GLY A 1 81 ? 2.860 0.421 -14.473 1.00 96.38 81 GLY A N 1
ATOM 629 C CA . GLY A 1 81 ? 3.772 -0.699 -14.739 1.00 96.38 81 GLY A CA 1
ATOM 630 C C . GLY A 1 81 ? 4.592 -1.113 -13.513 1.00 96.38 81 GLY A C 1
ATOM 631 O O . GLY A 1 81 ? 5.809 -1.162 -13.586 1.00 96.38 81 GLY A O 1
ATOM 632 N N . PHE A 1 82 ? 3.944 -1.327 -12.362 1.00 96.19 82 PHE A N 1
ATOM 633 C CA . PHE A 1 82 ? 4.578 -1.857 -11.141 1.00 96.19 82 PHE A CA 1
ATOM 634 C C . PHE A 1 82 ? 5.861 -1.150 -10.661 1.00 96.19 82 PHE A C 1
ATOM 636 O O . PHE A 1 82 ? 6.756 -1.793 -10.131 1.00 96.19 82 PHE A O 1
ATOM 643 N N . ASN A 1 83 ? 5.968 0.175 -10.759 1.00 96.12 83 ASN A N 1
ATOM 644 C CA . ASN A 1 83 ? 7.122 0.901 -10.212 1.00 96.12 83 ASN A CA 1
ATOM 645 C C . ASN A 1 83 ? 7.305 0.660 -8.695 1.00 96.12 83 ASN A C 1
ATOM 647 O O . ASN A 1 83 ? 6.447 1.061 -7.912 1.00 96.12 83 ASN A O 1
ATOM 651 N N . ASN A 1 84 ? 8.405 0.030 -8.273 1.00 96.88 84 ASN A N 1
ATOM 652 C CA . ASN A 1 84 ? 8.656 -0.323 -6.867 1.00 96.88 84 ASN A CA 1
ATOM 653 C C . ASN A 1 84 ? 10.159 -0.579 -6.598 1.00 96.88 84 ASN A C 1
ATOM 655 O O . ASN A 1 84 ? 10.919 -0.811 -7.546 1.00 96.88 84 ASN A O 1
ATOM 659 N N . PRO A 1 85 ? 10.616 -0.539 -5.330 1.00 95.38 85 PRO A N 1
ATOM 660 C CA . PRO A 1 85 ? 12.034 -0.636 -4.982 1.00 95.38 85 PRO A CA 1
ATOM 661 C C . PRO A 1 85 ? 12.576 -2.079 -4.927 1.00 95.38 85 PRO A C 1
ATOM 663 O O . PRO A 1 85 ? 13.762 -2.257 -4.660 1.00 95.38 85 PRO A O 1
ATOM 666 N N . GLY A 1 86 ? 11.747 -3.093 -5.189 1.00 97.06 86 GLY A N 1
ATOM 667 C CA . GLY A 1 86 ? 12.083 -4.509 -5.049 1.00 97.06 86 GLY A CA 1
ATOM 668 C C . GLY A 1 86 ? 11.821 -5.057 -3.642 1.00 97.06 86 GLY A C 1
ATOM 669 O O . GLY A 1 86 ? 11.765 -4.310 -2.658 1.00 97.06 86 GLY A O 1
ATOM 670 N N . ALA A 1 87 ? 11.673 -6.379 -3.548 1.00 97.25 87 ALA A N 1
ATOM 671 C CA . ALA A 1 87 ? 11.287 -7.077 -2.323 1.00 97.25 87 ALA A CA 1
ATOM 672 C C . ALA A 1 87 ? 12.294 -6.900 -1.181 1.00 97.25 87 ALA A C 1
ATOM 674 O O . ALA A 1 87 ? 11.890 -6.648 -0.046 1.00 97.25 87 ALA A O 1
ATOM 675 N N . ASP A 1 88 ? 13.596 -6.949 -1.470 1.00 97.12 88 ASP A N 1
ATOM 676 C CA . ASP A 1 88 ? 14.633 -6.786 -0.445 1.00 97.12 88 ASP A CA 1
ATOM 677 C C . ASP A 1 88 ? 14.612 -5.393 0.184 1.00 97.12 88 ASP A C 1
ATOM 679 O O . ASP A 1 88 ? 14.760 -5.247 1.400 1.00 97.12 88 ASP A O 1
ATOM 683 N N . SER A 1 89 ? 14.398 -4.358 -0.633 1.00 96.31 89 SER A N 1
ATOM 684 C CA . SER A 1 89 ? 14.314 -2.989 -0.132 1.00 96.31 89 SER A CA 1
ATOM 685 C C . SER A 1 89 ? 13.043 -2.782 0.686 1.00 96.31 89 SER A C 1
ATOM 687 O O . SER A 1 89 ? 13.117 -2.227 1.780 1.00 96.31 89 SER A O 1
ATOM 689 N N . ALA A 1 90 ? 11.895 -3.263 0.200 1.00 95.75 90 ALA A N 1
ATOM 690 C CA . ALA A 1 90 ? 10.637 -3.170 0.934 1.00 95.75 90 ALA A CA 1
ATOM 691 C C . ALA A 1 90 ? 10.701 -3.932 2.268 1.00 95.75 90 ALA A C 1
ATOM 693 O O . ALA A 1 90 ? 10.288 -3.413 3.303 1.00 95.75 90 ALA A O 1
ATOM 694 N N . LYS A 1 91 ? 11.304 -5.128 2.284 1.00 95.81 91 LYS A N 1
ATOM 695 C CA . LYS A 1 91 ? 11.538 -5.902 3.510 1.00 95.81 91 LYS A CA 1
ATOM 696 C C . LYS A 1 91 ? 12.356 -5.105 4.521 1.00 95.81 91 LYS A C 1
ATOM 698 O O . LYS A 1 91 ? 11.966 -5.043 5.685 1.00 95.81 91 LYS A O 1
ATOM 703 N N . LYS A 1 92 ? 13.463 -4.483 4.095 1.00 96.12 92 LYS A N 1
ATOM 704 C CA . LYS A 1 92 ? 14.299 -3.643 4.969 1.00 96.12 92 LYS A CA 1
ATOM 705 C C . LYS A 1 92 ? 13.485 -2.501 5.577 1.00 96.12 92 LYS A C 1
ATOM 707 O O . LYS A 1 92 ? 13.491 -2.361 6.797 1.00 96.12 92 LYS A O 1
ATOM 712 N N . ILE A 1 93 ? 12.738 -1.766 4.752 1.00 94.62 93 ILE A N 1
ATOM 713 C CA . ILE A 1 93 ? 11.877 -0.654 5.180 1.00 94.62 93 ILE A CA 1
ATOM 714 C C . ILE A 1 93 ? 10.831 -1.125 6.196 1.00 94.62 93 ILE A C 1
ATOM 716 O O . ILE A 1 93 ? 10.742 -0.578 7.287 1.00 94.62 93 ILE A O 1
ATOM 720 N N . ILE A 1 94 ? 10.062 -2.166 5.878 1.00 93.44 94 ILE A N 1
ATOM 721 C CA . ILE A 1 94 ? 8.982 -2.642 6.753 1.00 93.44 94 ILE A CA 1
ATOM 722 C C . ILE A 1 94 ? 9.554 -3.205 8.061 1.00 93.44 94 ILE A C 1
ATOM 724 O O . ILE A 1 94 ? 8.998 -2.986 9.134 1.00 93.44 94 ILE A O 1
ATOM 728 N N . SER A 1 95 ? 10.685 -3.913 7.999 1.00 93.38 95 SER A N 1
ATOM 729 C CA . SER A 1 95 ? 11.316 -4.500 9.187 1.00 93.38 95 SER A CA 1
ATOM 730 C C . SER A 1 95 ? 11.941 -3.472 10.133 1.00 93.38 95 SER A C 1
ATOM 732 O O . SER A 1 95 ? 12.019 -3.736 11.332 1.00 93.38 95 SER A O 1
ATOM 734 N N . SER A 1 96 ? 12.375 -2.314 9.621 1.00 92.31 96 SER A N 1
ATOM 735 C CA . SER A 1 96 ? 12.949 -1.242 10.442 1.00 92.31 96 SER A CA 1
ATOM 736 C C . SER A 1 96 ? 11.879 -0.424 11.167 1.00 92.31 96 SER A C 1
ATOM 738 O O . SER A 1 96 ? 12.168 0.260 12.151 1.00 92.31 96 SER A O 1
ATOM 740 N N . GLN A 1 97 ? 10.627 -0.515 10.721 1.00 87.81 97 GLN A N 1
ATOM 741 C CA . GLN A 1 97 ? 9.517 0.173 11.351 1.00 87.81 97 GLN A CA 1
ATOM 742 C C . GLN A 1 97 ? 9.079 -0.545 12.626 1.00 87.81 97 GLN A C 1
ATOM 744 O O . GLN A 1 97 ? 8.947 -1.769 12.696 1.00 87.81 97 GLN A O 1
ATOM 749 N N . LYS A 1 98 ? 8.835 0.237 13.681 1.00 76.25 98 LYS A N 1
ATOM 750 C CA . LYS A 1 98 ? 8.383 -0.302 14.965 1.00 76.25 98 LYS A CA 1
ATOM 751 C C . LYS A 1 98 ? 7.044 -1.013 14.762 1.00 76.25 98 LYS A C 1
ATOM 753 O O . LYS A 1 98 ? 6.053 -0.373 14.409 1.00 76.25 98 LYS A O 1
ATOM 758 N N . LYS A 1 99 ? 6.996 -2.323 15.038 1.00 64.50 99 LYS A N 1
ATOM 759 C CA . LYS A 1 99 ? 5.732 -3.069 15.111 1.00 64.50 99 LYS A CA 1
ATOM 760 C C . LYS A 1 99 ? 4.836 -2.393 16.141 1.00 64.50 99 LYS A C 1
ATOM 762 O O . LYS A 1 99 ? 5.122 -2.435 17.338 1.00 64.50 99 LYS A O 1
ATOM 767 N N . GLN A 1 100 ? 3.751 -1.782 15.683 1.00 61.41 100 GLN A N 1
ATOM 768 C CA . GLN A 1 100 ? 2.737 -1.283 16.595 1.00 61.41 100 GLN A CA 1
ATOM 769 C C . GLN A 1 100 ? 1.993 -2.491 17.160 1.00 61.41 100 GLN A C 1
ATOM 771 O O . GLN A 1 100 ? 1.259 -3.178 16.456 1.00 61.41 100 GLN A O 1
ATOM 776 N N . ARG A 1 101 ? 2.232 -2.797 18.438 1.00 48.41 101 ARG A N 1
ATOM 777 C CA . ARG A 1 101 ? 1.339 -3.678 19.188 1.00 48.41 101 ARG A CA 1
ATOM 778 C C . ARG A 1 101 ? 0.034 -2.921 19.377 1.00 48.41 101 ARG A C 1
ATOM 780 O O . ARG A 1 101 ? 0.030 -1.892 20.045 1.00 48.41 101 ARG A O 1
ATOM 787 N N . SER A 1 102 ? -1.058 -3.440 18.829 1.00 47.91 102 SER A N 1
ATOM 788 C CA . SER A 1 102 ? -2.390 -3.005 19.231 1.00 47.91 102 SER A CA 1
ATOM 789 C C . SER A 1 102 ? -2.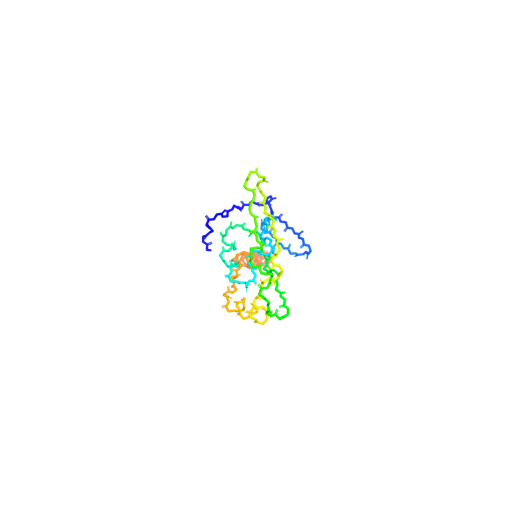534 -3.226 20.744 1.00 47.91 102 SER A C 1
ATOM 791 O O . SER A 1 102 ? -2.415 -4.344 21.261 1.00 47.91 102 SER A O 1
ATOM 793 N N . GLU A 1 103 ? -2.743 -2.132 21.481 1.00 45.19 103 GLU A N 1
ATOM 794 C CA . GLU A 1 103 ? -2.950 -2.121 22.939 1.00 45.19 103 GLU A CA 1
ATOM 795 C C . GLU A 1 103 ? -4.162 -2.975 23.359 1.00 45.19 103 GLU A C 1
ATOM 797 O O . GLU A 1 103 ? -4.218 -3.459 24.494 1.00 45.19 103 GLU A O 1
ATOM 802 N N . VAL A 1 104 ? -5.064 -3.257 22.409 1.00 47.09 104 VAL A N 1
ATOM 803 C CA . VAL A 1 104 ? -6.255 -4.108 22.548 1.00 47.09 104 VAL A CA 1
ATOM 804 C C . VAL A 1 104 ? -5.903 -5.483 23.136 1.00 47.09 104 VAL A C 1
ATOM 806 O O . VAL A 1 104 ? -6.496 -5.898 24.134 1.00 47.09 104 VAL A O 1
ATOM 809 N N . SER A 1 105 ? -4.826 -6.129 22.665 1.00 37.94 105 SER A N 1
ATOM 810 C CA . SER A 1 105 ? -4.425 -7.451 23.188 1.00 37.94 105 SER A CA 1
ATOM 811 C C . SER A 1 105 ? -3.915 -7.419 24.637 1.00 37.94 105 SER A C 1
ATOM 813 O O . SER A 1 105 ? -3.886 -8.448 25.317 1.00 37.94 105 SER A O 1
ATOM 815 N N . THR A 1 106 ? -3.508 -6.248 25.141 1.00 41.06 106 THR A N 1
ATOM 816 C CA . THR A 1 106 ? -2.958 -6.097 26.497 1.00 41.06 106 THR A CA 1
ATOM 817 C C . THR A 1 106 ? -4.062 -5.819 27.513 1.00 41.06 106 THR A C 1
ATOM 819 O O . THR A 1 106 ? -4.000 -6.338 28.629 1.00 41.06 106 THR A O 1
ATOM 822 N N . GLN A 1 107 ? -5.104 -5.069 27.139 1.00 47.66 107 GLN A N 1
ATOM 823 C CA . GLN A 1 107 ? -6.271 -4.856 28.000 1.00 47.66 107 GLN A CA 1
ATOM 824 C C . GLN A 1 107 ? -7.127 -6.116 28.135 1.00 47.66 107 GLN A C 1
ATOM 826 O O . GLN A 1 107 ? -7.534 -6.431 29.252 1.00 47.66 107 GLN A O 1
ATOM 831 N N . GLU A 1 108 ? -7.331 -6.889 27.067 1.00 50.69 108 GLU A N 1
ATOM 832 C CA . GLU A 1 108 ? -8.049 -8.167 27.153 1.00 50.69 108 GLU A CA 1
ATOM 833 C C . GLU A 1 108 ? -7.265 -9.220 27.939 1.00 50.69 108 GLU A C 1
ATOM 835 O O . GLU A 1 108 ? -7.843 -9.912 28.778 1.00 50.69 108 GLU A O 1
ATOM 840 N N . LYS A 1 109 ? -5.934 -9.287 27.775 1.00 47.78 109 LYS A N 1
ATOM 841 C CA . LYS A 1 109 ? -5.083 -10.141 28.622 1.00 47.78 109 LYS A CA 1
ATOM 842 C C . LYS A 1 109 ? -5.080 -9.692 30.083 1.00 47.78 109 LYS A C 1
ATOM 844 O O . LYS A 1 109 ? -5.132 -10.542 30.967 1.00 47.78 109 LYS A O 1
ATOM 849 N N . ARG A 1 110 ? -5.072 -8.383 30.372 1.00 51.16 110 ARG A N 1
ATOM 850 C CA . ARG A 1 110 ? -5.171 -7.854 31.749 1.00 51.16 110 ARG A CA 1
ATOM 851 C C . ARG A 1 110 ? -6.546 -8.115 32.369 1.00 51.16 110 ARG A C 1
ATOM 853 O O . ARG A 1 110 ? -6.609 -8.536 33.523 1.00 51.16 110 ARG A O 1
ATOM 860 N N . ARG A 1 111 ? -7.632 -7.935 31.609 1.00 53.06 111 ARG A N 1
ATOM 861 C CA . ARG A 1 111 ? -9.009 -8.219 32.042 1.00 53.06 111 ARG A CA 1
ATOM 862 C C . ARG A 1 111 ? -9.234 -9.716 32.245 1.00 53.06 111 ARG A C 1
ATOM 864 O O . ARG A 1 111 ? -9.784 -10.092 33.275 1.00 53.06 111 ARG A O 1
ATOM 871 N N . SER A 1 112 ? -8.761 -10.580 31.345 1.00 51.94 112 SER A N 1
ATOM 872 C CA . SER A 1 112 ? -8.884 -12.038 31.499 1.00 51.94 112 SER A CA 1
ATOM 873 C C . SER A 1 112 ? -8.041 -12.562 32.667 1.00 51.94 112 SER A C 1
ATOM 875 O O . SER A 1 112 ? -8.522 -13.391 33.441 1.00 51.94 112 SER A O 1
ATOM 877 N N . PHE A 1 113 ? -6.842 -12.009 32.884 1.00 52.44 113 PHE A N 1
ATOM 878 C CA . PHE A 1 113 ? -6.002 -12.324 34.040 1.00 52.44 113 PHE A CA 1
ATOM 879 C C . PHE A 1 113 ? -6.644 -11.876 35.364 1.00 52.44 113 PHE A C 1
ATOM 881 O O . PHE A 1 113 ? -6.699 -12.659 36.313 1.00 52.44 113 PHE A O 1
ATOM 888 N N . GLN A 1 114 ? -7.214 -10.665 35.433 1.00 54.03 114 GLN A N 1
ATOM 889 C CA . GLN A 1 114 ? -7.962 -10.200 36.611 1.00 54.03 114 GLN A CA 1
ATOM 890 C C . GLN A 1 114 ? -9.234 -11.021 36.866 1.00 54.03 114 GLN A C 1
ATOM 892 O O . GLN A 1 114 ? -9.523 -11.343 38.021 1.00 54.03 114 GLN A O 1
ATOM 897 N N . ARG A 1 115 ? -9.963 -11.428 35.817 1.00 54.62 115 ARG A N 1
ATOM 898 C CA . ARG A 1 115 ? -11.158 -12.282 35.942 1.00 54.62 115 ARG A CA 1
ATOM 899 C C . ARG A 1 115 ? -10.803 -13.669 36.481 1.00 54.62 115 ARG A C 1
ATOM 901 O O . ARG A 1 115 ? -11.485 -14.162 37.374 1.00 54.62 115 ARG A O 1
ATOM 908 N N . LYS A 1 116 ? -9.688 -14.250 36.021 1.00 53.66 116 LYS A N 1
ATOM 909 C CA . LYS A 1 116 ? -9.166 -15.549 36.487 1.00 53.66 116 LYS A CA 1
ATOM 910 C C . LYS A 1 116 ? -8.616 -15.486 37.921 1.00 53.66 116 LYS A C 1
ATOM 912 O O . LYS A 1 116 ? -8.713 -16.461 38.664 1.00 53.66 116 LYS A O 1
ATOM 917 N N . LYS A 1 117 ? -8.074 -14.334 38.342 1.00 47.44 117 LYS A N 1
ATOM 918 C CA . LYS A 1 117 ? -7.622 -14.098 39.726 1.00 47.44 117 LYS A CA 1
ATOM 919 C C . LYS A 1 117 ? -8.810 -13.939 40.685 1.00 47.44 117 LYS A C 1
ATOM 921 O O . LYS A 1 117 ? -8.799 -14.542 41.753 1.00 47.44 117 LYS A O 1
ATOM 926 N N . ARG A 1 118 ? -9.865 -13.217 40.278 1.00 52.50 118 ARG A N 1
ATOM 927 C CA . ARG A 1 118 ? -11.122 -13.104 41.043 1.00 52.50 118 ARG A CA 1
ATOM 928 C C . ARG A 1 118 ? -11.865 -14.437 41.156 1.00 52.50 118 ARG A C 1
ATOM 930 O O . ARG A 1 118 ? -12.314 -14.753 42.249 1.00 52.50 118 ARG A O 1
ATOM 937 N N . SER A 1 119 ? -11.921 -15.242 40.090 1.00 51.94 119 SER A N 1
ATOM 938 C CA . SER A 1 119 ? -12.580 -16.556 40.135 1.00 51.94 119 SER A CA 1
ATOM 939 C C . SER A 1 119 ? -11.828 -17.585 40.986 1.00 51.94 119 SER A C 1
ATOM 941 O O . SER A 1 119 ? -12.461 -18.432 41.604 1.00 51.94 119 SER A O 1
ATOM 943 N N . ARG A 1 120 ? -10.487 -17.519 41.063 1.00 53.31 120 ARG A N 1
ATOM 944 C CA . ARG A 1 120 ? -9.719 -18.346 42.014 1.00 53.31 120 ARG A CA 1
ATOM 945 C C . ARG A 1 120 ? -9.985 -17.924 43.456 1.00 53.31 120 ARG A C 1
ATOM 947 O O . ARG A 1 120 ? -10.202 -18.794 44.280 1.00 53.31 120 ARG A O 1
ATOM 954 N N . ILE A 1 121 ? -10.019 -16.625 43.754 1.00 55.44 121 ILE A N 1
ATOM 955 C CA . ILE A 1 121 ? -10.261 -16.124 45.119 1.00 55.44 121 ILE A CA 1
ATOM 956 C C . ILE A 1 121 ? -11.663 -16.505 45.616 1.00 55.44 121 ILE A C 1
ATOM 958 O O . ILE A 1 121 ? -11.789 -17.007 46.731 1.00 55.44 121 ILE A O 1
ATOM 962 N N . THR A 1 122 ? -12.706 -16.342 44.795 1.00 52.72 122 THR A N 1
ATOM 963 C CA . THR A 1 122 ? -14.074 -16.725 45.186 1.00 52.72 122 THR A CA 1
ATOM 964 C C . THR A 1 122 ? -14.231 -18.234 45.380 1.00 52.72 122 THR A C 1
ATOM 966 O O . THR A 1 122 ? -14.926 -18.659 46.299 1.00 52.72 122 THR A O 1
ATOM 969 N N . PHE A 1 123 ? -13.540 -19.056 44.584 1.00 45.72 123 PHE A N 1
ATOM 970 C CA . PHE A 1 123 ? -13.581 -20.514 44.731 1.00 45.72 123 PHE A CA 1
ATOM 971 C C . PHE A 1 123 ? -12.842 -21.009 45.988 1.00 45.72 123 PHE A C 1
ATOM 973 O O . PHE A 1 123 ? -13.310 -21.934 46.650 1.00 45.72 123 PHE A O 1
ATOM 980 N N . THR A 1 124 ? -11.721 -20.380 46.367 1.00 54.56 124 THR A N 1
ATOM 981 C CA . THR A 1 124 ? -10.990 -20.741 47.596 1.00 54.56 124 THR A CA 1
ATOM 982 C C . THR A 1 124 ? -11.737 -20.306 48.861 1.00 54.56 124 THR A C 1
ATOM 984 O O . THR A 1 124 ? -11.792 -21.062 49.827 1.00 54.56 124 THR A O 1
ATOM 987 N N . LEU A 1 125 ? -12.360 -19.120 48.857 1.00 51.91 125 LEU A N 1
ATOM 988 C CA . LEU A 1 125 ? -13.166 -18.638 49.987 1.00 51.91 125 LEU A CA 1
ATOM 989 C C . LEU A 1 125 ? -14.423 -19.489 50.206 1.00 51.91 125 LEU A C 1
ATOM 991 O O . LEU A 1 125 ? -14.720 -19.835 51.344 1.00 51.91 125 LEU A O 1
ATOM 995 N N . SER A 1 126 ? -15.114 -19.896 49.136 1.00 52.62 126 SER A N 1
ATOM 996 C CA . SER A 1 126 ? -16.287 -20.778 49.237 1.00 52.62 126 SER A CA 1
ATOM 997 C C . SER A 1 126 ? -15.942 -22.159 49.815 1.00 52.62 126 SER A C 1
ATOM 999 O O . SER A 1 126 ? -16.679 -22.664 50.660 1.00 52.62 126 SER A O 1
ATOM 1001 N N . LYS A 1 127 ? -14.795 -22.746 49.442 1.00 53.22 127 LYS A N 1
ATOM 1002 C CA . LYS A 1 127 ? -14.348 -24.029 50.010 1.00 53.22 127 LYS A CA 1
ATOM 1003 C C . LYS A 1 127 ? -13.966 -23.934 51.490 1.00 53.22 127 LYS A C 1
ATOM 1005 O O . LYS A 1 127 ? -14.326 -24.822 52.257 1.00 53.22 127 LYS A O 1
ATOM 1010 N N . ASN A 1 128 ? -13.299 -22.858 51.910 1.00 51.94 128 ASN A N 1
ATOM 1011 C CA . ASN A 1 128 ? -12.938 -22.674 53.321 1.00 51.94 128 ASN A CA 1
ATOM 1012 C C . ASN A 1 128 ? -14.149 -22.340 54.206 1.00 51.94 128 ASN A C 1
ATOM 1014 O O . ASN A 1 128 ? -14.173 -22.722 55.373 1.00 51.94 128 ASN A O 1
ATOM 1018 N N . PHE A 1 129 ? -15.180 -21.691 53.656 1.00 51.81 129 PHE A N 1
ATOM 1019 C CA . PHE A 1 129 ? -16.415 -21.422 54.395 1.00 51.81 129 PHE A CA 1
ATOM 1020 C C . PHE A 1 129 ? -17.215 -22.705 54.668 1.00 51.81 129 PHE A C 1
ATOM 1022 O O . PHE A 1 129 ? -17.764 -22.873 55.755 1.00 51.81 129 PHE A O 1
ATOM 1029 N N . HIS A 1 130 ? -17.209 -23.653 53.725 1.00 47.94 130 HIS A N 1
ATOM 1030 C CA . HIS A 1 130 ? -17.856 -24.952 53.916 1.00 47.94 130 HIS A CA 1
ATOM 1031 C C . HIS A 1 130 ? -17.107 -25.839 54.928 1.00 47.94 130 HIS A C 1
ATOM 1033 O O . HIS A 1 130 ? -17.735 -26.561 55.696 1.00 47.94 130 HIS A O 1
ATOM 1039 N N . LEU A 1 131 ? -15.774 -25.727 55.009 1.00 50.44 131 LEU A N 1
ATOM 1040 C CA . LEU A 1 131 ? -14.977 -26.453 56.005 1.00 50.44 131 LEU A CA 1
ATOM 1041 C C . LEU A 1 131 ? -15.135 -25.876 57.431 1.00 50.44 131 LEU A C 1
ATOM 1043 O O . LEU A 1 131 ? -15.120 -26.630 58.399 1.00 50.44 131 LEU A O 1
ATOM 1047 N N . MET A 1 132 ? -15.358 -24.563 57.579 1.00 47.97 132 MET A N 1
ATOM 1048 C CA . MET A 1 132 ? -15.588 -23.928 58.891 1.00 47.97 132 MET A CA 1
ATOM 1049 C C . MET A 1 132 ? -16.996 -24.146 59.465 1.00 47.97 132 MET A C 1
ATOM 1051 O O . MET A 1 132 ? -17.157 -24.060 60.682 1.00 47.97 132 MET A O 1
ATOM 1055 N N . GLN A 1 133 ? -18.009 -24.447 58.644 1.00 49.41 133 GLN A N 1
ATOM 1056 C CA . GLN A 1 133 ? -19.343 -24.806 59.154 1.00 49.41 133 GLN A CA 1
ATOM 1057 C C . GLN A 1 133 ? -19.428 -26.251 59.665 1.00 49.41 133 GLN A C 1
ATOM 1059 O O . GLN A 1 133 ? -20.289 -26.539 60.488 1.00 49.41 133 GLN A O 1
ATOM 1064 N N . ILE A 1 134 ? -18.510 -27.132 59.255 1.00 53.28 134 ILE A N 1
ATOM 1065 C CA . ILE A 1 134 ? -18.460 -28.529 59.719 1.00 53.28 134 ILE A CA 1
ATOM 1066 C C . ILE A 1 134 ? -17.708 -28.660 61.061 1.00 53.28 134 ILE A C 1
ATOM 1068 O O . ILE A 1 134 ? -17.933 -29.609 61.801 1.00 53.28 134 ILE A O 1
ATOM 1072 N N . MET A 1 135 ? -16.876 -27.683 61.445 1.00 48.62 135 MET A N 1
ATOM 1073 C CA . MET A 1 135 ? -16.121 -27.714 62.715 1.00 48.62 135 MET A CA 1
ATOM 1074 C C . MET A 1 135 ? -16.796 -26.989 63.895 1.00 48.62 135 MET A C 1
ATOM 1076 O O . MET A 1 135 ? -16.181 -26.840 64.945 1.00 48.62 135 MET A O 1
ATOM 1080 N N . ARG A 1 136 ? -18.048 -26.529 63.757 1.00 47.53 136 ARG A N 1
ATOM 1081 C CA . ARG A 1 136 ? -18.822 -25.897 64.851 1.00 47.53 136 ARG A CA 1
ATOM 1082 C C . ARG A 1 136 ? -20.002 -26.741 65.360 1.00 47.53 136 ARG A C 1
ATOM 1084 O O . ARG A 1 136 ? -20.807 -26.240 66.134 1.00 47.53 136 ARG A O 1
ATOM 1091 N N . SER A 1 137 ? -20.102 -28.005 64.950 1.00 48.50 137 SER A N 1
ATOM 1092 C CA . SER A 1 137 ? -21.174 -28.937 65.348 1.00 48.50 137 SER A CA 1
ATOM 1093 C C . SER A 1 137 ? -20.687 -30.132 66.178 1.00 48.50 137 SER A C 1
ATOM 1095 O O . SER A 1 137 ? -21.381 -31.140 66.269 1.00 48.50 137 SER A O 1
ATOM 1097 N N . SER A 1 138 ? -19.502 -30.047 66.779 1.00 49.53 138 SER A N 1
ATOM 1098 C CA . SER A 1 138 ? -18.971 -31.100 67.649 1.00 49.53 138 SER A CA 1
ATOM 1099 C C . SER A 1 138 ? -17.985 -30.522 68.663 1.00 49.53 138 SER A C 1
ATOM 1101 O O . SER A 1 138 ? -16.781 -30.627 68.453 1.00 49.53 138 SER A O 1
ATOM 1103 N N . THR A 1 139 ? -18.543 -29.850 69.677 1.00 43.66 139 THR A N 1
ATOM 1104 C CA . THR A 1 139 ? -18.188 -29.800 71.118 1.00 43.66 139 THR A CA 1
ATOM 1105 C C . THR A 1 139 ? -18.879 -28.603 71.745 1.00 43.66 139 THR A C 1
ATOM 1107 O O . THR A 1 139 ? -18.682 -27.490 71.205 1.00 43.66 139 THR A O 1
#